Protein AF-A0A656G9U9-F1 (afdb_monomer_lite)

Organism: NCBI:txid629261

InterPro domains:
  IPR002327 Cytochrome c, class IA/ IB [PR00604] (1-10)
  IPR002327 Cytochrome c, class IA/ IB [PR00604] (15-31)
  IPR002327 Cytochrome c, class IA/ IB [PR00604] (34-44)
  IPR002327 Cytochrome c, class IA/ IB [PR00604] (51-59)
  IPR036909 Cytochrome c-like domain superfamily [G3DSA:1.10.760.10] (1-60)
  IPR036909 Cytochrome c-like domain superfamily [SSF46626] (3-58)

Structure (mmCIF, N/CA/C/O backbone):
data_AF-A0A656G9U9-F1
#
_entry.id   AF-A0A656G9U9-F1
#
loop_
_atom_site.group_PDB
_atom_site.id
_atom_site.type_symbol
_atom_site.label_atom_id
_atom_site.label_alt_id
_atom_site.label_comp_id
_atom_site.label_asym_id
_atom_site.label_entity_id
_atom_site.label_seq_id
_atom_site.pdbx_PDB_ins_code
_atom_site.Cartn_x
_atom_site.Cartn_y
_atom_site.Cartn_z
_atom_site.occupancy
_atom_site.B_iso_or_equiv
_atom_site.auth_seq_id
_atom_site.auth_comp_id
_atom_site.auth_asym_id
_atom_site.auth_atom_id
_atom_site.pdbx_PDB_model_num
ATOM 1 N N . GLN A 1 1 ? -11.990 -2.064 -2.029 1.00 55.91 1 GLN A N 1
ATOM 2 C CA . GLN A 1 1 ? -11.640 -2.936 -0.885 1.00 55.91 1 GLN A CA 1
ATOM 3 C C . GLN A 1 1 ? -12.590 -4.119 -0.929 1.00 55.91 1 GLN A C 1
ATOM 5 O O . GLN A 1 1 ? -13.782 -3.879 -1.057 1.00 55.91 1 GLN A O 1
ATOM 10 N N . GLN A 1 2 ? -12.104 -5.364 -0.945 1.00 64.75 2 GLN A N 1
ATOM 11 C CA . GLN A 1 2 ? -13.029 -6.499 -0.941 1.00 64.75 2 GLN A CA 1
ATOM 12 C C . GLN A 1 2 ? -13.685 -6.570 0.440 1.00 64.75 2 GLN A C 1
ATOM 14 O O . GLN A 1 2 ? -12.984 -6.662 1.452 1.00 64.75 2 GLN A O 1
ATOM 19 N N . GLU A 1 3 ? -15.012 -6.483 0.482 1.00 74.44 3 GLU A N 1
ATOM 20 C CA . GLU A 1 3 ? -15.744 -6.628 1.735 1.00 74.44 3 GLU A CA 1
ATOM 21 C C . GLU A 1 3 ? -15.441 -8.004 2.342 1.00 74.44 3 GLU A C 1
ATOM 23 O O . GLU A 1 3 ? -15.485 -9.030 1.663 1.00 74.44 3 GLU A O 1
ATOM 28 N N . GLY A 1 4 ? -15.059 -8.012 3.620 1.00 80.88 4 GLY A N 1
ATOM 29 C CA . GLY A 1 4 ? -14.741 -9.234 4.360 1.00 80.88 4 GLY A CA 1
ATOM 30 C C . GLY A 1 4 ? -13.272 -9.673 4.346 1.00 80.88 4 GLY A C 1
ATOM 31 O O . GLY A 1 4 ? -12.951 -10.661 5.007 1.00 80.88 4 GLY A O 1
ATOM 32 N N . TYR A 1 5 ? -12.351 -8.964 3.677 1.00 84.81 5 TYR A N 1
ATOM 33 C CA . TYR A 1 5 ? -10.930 -9.308 3.802 1.00 84.81 5 TYR A CA 1
ATOM 34 C C . TYR A 1 5 ? -10.407 -8.993 5.211 1.00 84.81 5 TYR A C 1
ATOM 36 O O . TYR A 1 5 ? -10.315 -7.839 5.635 1.00 84.81 5 TYR A O 1
ATOM 44 N N . VAL A 1 6 ? -10.031 -10.037 5.950 1.00 88.81 6 VAL A N 1
ATOM 45 C CA . VAL A 1 6 ? -9.454 -9.905 7.289 1.00 88.81 6 VAL A CA 1
ATOM 46 C C . VAL A 1 6 ? -7.996 -9.485 7.143 1.00 88.81 6 VAL A C 1
ATOM 48 O O . VAL A 1 6 ? -7.146 -10.320 6.847 1.00 88.81 6 VAL A O 1
ATOM 51 N N . TYR A 1 7 ? -7.688 -8.207 7.355 1.00 87.00 7 TYR A N 1
ATOM 52 C CA . TYR A 1 7 ? -6.309 -7.706 7.434 1.00 87.00 7 TYR A CA 1
ATOM 53 C C . TYR A 1 7 ? -5.605 -8.162 8.722 1.00 87.00 7 TYR A C 1
ATOM 55 O O . TYR A 1 7 ? -6.260 -8.488 9.713 1.00 87.00 7 TYR A O 1
ATOM 63 N N . THR A 1 8 ? -4.267 -8.199 8.716 1.00 88.38 8 THR A N 1
ATOM 64 C CA . THR A 1 8 ? -3.481 -8.342 9.956 1.00 88.38 8 THR A CA 1
ATOM 65 C C . THR A 1 8 ? -3.640 -7.101 10.829 1.00 88.38 8 THR A C 1
ATOM 67 O O . THR A 1 8 ? -3.880 -6.010 10.312 1.00 88.38 8 THR A O 1
ATOM 70 N N . ASP A 1 9 ? -3.466 -7.244 12.142 1.00 90.19 9 ASP A N 1
ATOM 71 C CA . ASP A 1 9 ? -3.577 -6.104 13.059 1.00 90.19 9 ASP A CA 1
ATOM 72 C C . ASP A 1 9 ? -2.514 -5.036 12.774 1.00 90.19 9 ASP A C 1
ATOM 74 O O . ASP A 1 9 ? -2.817 -3.849 12.834 1.00 90.19 9 ASP A O 1
ATOM 78 N N . ALA A 1 10 ? -1.313 -5.439 12.348 1.00 89.75 10 ALA A N 1
ATOM 79 C CA . ALA A 1 10 ? -0.279 -4.513 11.885 1.00 89.75 10 ALA A CA 1
ATOM 80 C C . ALA A 1 10 ? -0.752 -3.662 10.693 1.00 89.75 10 ALA A C 1
ATOM 82 O O . ALA A 1 10 ? -0.558 -2.454 10.684 1.00 89.75 10 ALA A O 1
ATOM 83 N N . MET A 1 11 ? -1.435 -4.267 9.715 1.00 89.88 11 MET A N 1
ATOM 84 C CA . MET A 1 11 ? -1.932 -3.545 8.540 1.00 89.88 11 MET A CA 1
ATOM 85 C C . MET A 1 11 ? -3.135 -2.656 8.868 1.00 89.88 11 MET A C 1
ATOM 87 O O . MET A 1 11 ? -3.283 -1.591 8.283 1.00 89.88 11 MET A O 1
ATOM 91 N N . LYS A 1 12 ? -3.992 -3.064 9.812 1.00 89.19 12 LYS A N 1
ATOM 92 C CA . LYS A 1 12 ? -5.112 -2.228 10.276 1.00 89.19 12 LYS A CA 1
ATOM 93 C C . LYS A 1 12 ? -4.629 -0.981 11.016 1.00 89.19 12 LYS A C 1
ATOM 95 O O . LYS A 1 12 ? -5.250 0.067 10.896 1.00 89.19 12 LYS A O 1
ATOM 100 N N . ASN A 1 13 ? -3.536 -1.105 11.768 1.00 89.50 13 ASN A N 1
ATOM 101 C CA . ASN A 1 13 ? -2.974 -0.030 12.585 1.00 89.50 13 ASN A CA 1
ATOM 102 C C . ASN A 1 13 ? -1.809 0.711 11.906 1.00 89.50 13 ASN A C 1
ATOM 104 O O . ASN A 1 13 ? -1.168 1.536 12.550 1.00 89.50 13 ASN A O 1
ATOM 108 N N . SER A 1 14 ? -1.513 0.432 10.632 1.00 88.12 14 SER A N 1
ATOM 109 C CA . SER A 1 14 ? -0.347 1.004 9.942 1.00 88.12 14 SER A CA 1
ATOM 110 C C . SER A 1 14 ? -0.482 2.504 9.666 1.00 88.12 14 SER A C 1
ATOM 112 O O . SER A 1 14 ? 0.524 3.183 9.497 1.00 88.12 14 SER A O 1
ATOM 114 N N . GLY A 1 15 ? -1.713 3.026 9.591 1.00 88.56 15 GLY A N 1
ATOM 115 C CA . GLY A 1 15 ? -1.977 4.425 9.234 1.00 88.56 15 GLY A CA 1
ATOM 116 C C . GLY A 1 15 ? -1.586 4.787 7.796 1.00 88.56 15 GLY A C 1
ATOM 117 O O . GLY A 1 15 ? -1.598 5.964 7.443 1.00 88.56 15 GLY A O 1
ATOM 118 N N . LEU A 1 16 ? -1.243 3.792 6.969 1.00 89.62 16 LEU A N 1
ATOM 119 C CA . LEU A 1 16 ? -0.764 4.009 5.611 1.00 89.62 16 LEU A CA 1
ATOM 120 C C . LEU A 1 16 ? -1.866 4.576 4.720 1.00 89.62 16 LEU A C 1
ATOM 122 O O . LEU A 1 16 ? -2.981 4.050 4.645 1.00 89.62 16 LEU A O 1
ATOM 126 N N . VAL A 1 17 ? -1.507 5.620 3.982 1.00 91.12 17 VAL A N 1
ATOM 127 C CA . VAL A 1 17 ? -2.307 6.155 2.885 1.00 91.12 17 VAL A CA 1
ATOM 128 C C . VAL A 1 17 ? -1.679 5.667 1.589 1.00 91.12 17 VAL A C 1
ATOM 130 O O . VAL A 1 17 ? -0.510 5.931 1.332 1.00 91.12 17 VAL A O 1
ATOM 133 N N . TRP A 1 18 ? -2.448 4.958 0.761 1.00 90.00 18 TRP A N 1
ATOM 134 C CA . TRP A 1 18 ? -1.948 4.361 -0.482 1.00 90.00 18 TRP A CA 1
ATOM 135 C C . TRP A 1 18 ? -1.692 5.411 -1.569 1.00 90.00 18 TRP A C 1
ATOM 137 O O . TRP A 1 18 ? -2.487 5.597 -2.493 1.00 90.00 18 TRP A O 1
ATOM 147 N N . THR A 1 19 ? -0.567 6.111 -1.447 1.00 91.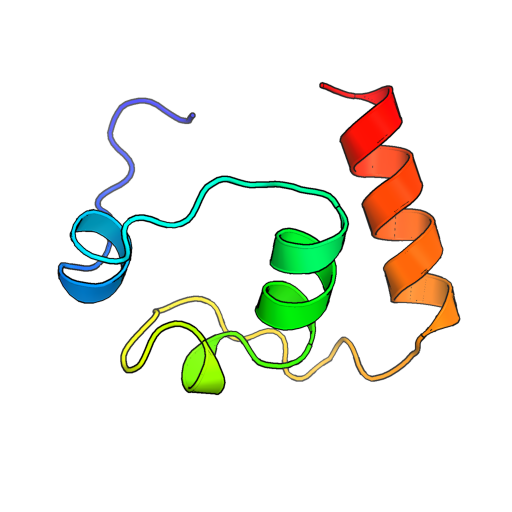19 19 THR A N 1
ATOM 148 C CA . TH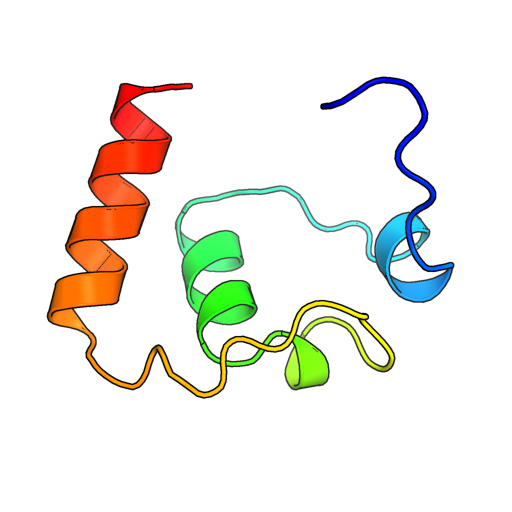R A 1 19 ? 0.008 6.960 -2.492 1.00 91.19 19 THR A CA 1
ATOM 149 C C . THR A 1 19 ? 0.889 6.122 -3.421 1.00 91.19 19 THR A C 1
ATOM 151 O O . THR A 1 19 ? 1.215 4.972 -3.123 1.00 91.19 19 THR A O 1
ATOM 154 N N . ARG A 1 20 ? 1.293 6.685 -4.567 1.00 89.50 20 ARG A N 1
ATOM 155 C CA . ARG A 1 20 ? 2.197 5.991 -5.500 1.00 89.50 20 ARG A CA 1
ATOM 156 C C . ARG A 1 20 ? 3.531 5.633 -4.834 1.00 89.50 20 ARG A C 1
ATOM 158 O O . ARG A 1 20 ? 4.038 4.537 -5.043 1.00 89.50 20 ARG A O 1
ATOM 165 N N . GLU A 1 21 ? 4.071 6.541 -4.026 1.00 90.31 21 GLU A N 1
ATOM 166 C CA . GLU A 1 21 ? 5.338 6.350 -3.313 1.00 90.31 21 GLU A CA 1
ATOM 167 C C . GLU A 1 21 ? 5.214 5.288 -2.216 1.00 90.31 21 GLU A C 1
ATOM 169 O O . GLU A 1 21 ? 6.054 4.393 -2.135 1.00 90.31 21 GLU A O 1
ATOM 174 N N . GLU A 1 22 ? 4.130 5.324 -1.437 1.00 91.31 22 GLU A N 1
ATOM 175 C CA . GLU A 1 22 ? 3.861 4.323 -0.399 1.00 91.31 22 GLU A CA 1
ATOM 176 C C . GLU A 1 22 ? 3.636 2.935 -0.998 1.00 91.31 22 GLU A C 1
ATOM 178 O O . GLU A 1 22 ? 4.185 1.950 -0.512 1.00 91.31 22 GLU A O 1
ATOM 183 N N . LEU A 1 23 ? 2.895 2.844 -2.107 1.00 91.12 23 LEU A N 1
ATOM 184 C CA . LEU A 1 23 ? 2.729 1.589 -2.838 1.00 91.12 23 LEU A CA 1
ATOM 185 C C . LEU A 1 23 ? 4.072 1.054 -3.332 1.00 91.12 23 LEU A C 1
ATOM 187 O O . LEU A 1 23 ? 4.338 -0.131 -3.166 1.00 91.12 23 LEU A O 1
ATOM 191 N N . ARG A 1 24 ? 4.933 1.909 -3.892 1.00 90.94 24 ARG A N 1
ATOM 192 C CA . ARG A 1 24 ? 6.263 1.508 -4.366 1.00 90.94 24 ARG A CA 1
ATOM 193 C C . ARG A 1 24 ? 7.109 0.918 -3.239 1.00 90.94 24 ARG A C 1
ATOM 195 O O . ARG A 1 24 ? 7.671 -0.165 -3.397 1.00 90.94 24 ARG A O 1
ATOM 202 N N . THR A 1 25 ? 7.180 1.611 -2.103 1.00 90.06 25 THR A N 1
ATOM 203 C CA . THR A 1 25 ? 7.952 1.169 -0.933 1.00 90.06 25 THR A CA 1
ATOM 204 C C . THR A 1 25 ? 7.364 -0.111 -0.343 1.00 90.06 25 THR A C 1
ATOM 206 O O . THR A 1 25 ? 8.087 -1.083 -0.133 1.00 90.06 25 THR A O 1
ATOM 209 N N . TYR A 1 26 ? 6.041 -0.157 -0.172 1.00 90.56 26 TYR A N 1
ATOM 210 C CA . TYR A 1 26 ? 5.340 -1.321 0.360 1.00 90.56 26 TYR A CA 1
ATOM 211 C C . TYR A 1 26 ? 5.489 -2.552 -0.526 1.00 90.56 26 TYR A C 1
ATOM 213 O O . TYR A 1 26 ? 5.656 -3.654 -0.027 1.00 90.56 26 TYR A O 1
ATOM 221 N N . ILE A 1 27 ? 5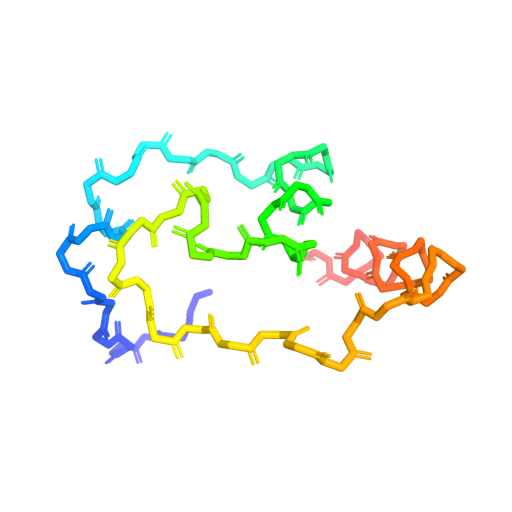.423 -2.395 -1.843 1.00 89.50 27 ILE A N 1
ATOM 222 C CA . ILE A 1 27 ? 5.539 -3.519 -2.765 1.00 89.50 27 ILE A CA 1
ATOM 223 C C . ILE A 1 27 ? 6.970 -4.071 -2.791 1.00 89.50 27 ILE A C 1
ATOM 225 O O . ILE A 1 27 ? 7.156 -5.284 -2.914 1.00 89.50 27 ILE A O 1
ATOM 229 N N . LYS A 1 28 ? 7.966 -3.186 -2.674 1.00 88.38 28 LYS A N 1
ATOM 230 C CA . LYS A 1 28 ? 9.383 -3.547 -2.691 1.00 88.38 28 LYS A CA 1
ATOM 231 C C . LYS A 1 28 ? 9.761 -4.386 -1.474 1.00 88.38 28 LYS A C 1
ATOM 233 O O . LYS A 1 28 ? 10.393 -5.427 -1.634 1.00 88.38 28 LYS A O 1
ATOM 238 N N . ASP A 1 29 ? 9.344 -3.957 -0.286 1.00 88.56 29 ASP A N 1
ATOM 239 C CA . ASP A 1 29 ? 9.490 -4.749 0.932 1.00 88.56 29 ASP A CA 1
ATOM 240 C C . ASP A 1 29 ? 8.268 -4.586 1.853 1.00 88.56 29 ASP A C 1
ATOM 242 O O . ASP A 1 29 ? 8.238 -3.738 2.752 1.00 88.56 29 ASP A O 1
ATOM 246 N N . PRO A 1 30 ? 7.237 -5.431 1.670 1.00 90.81 30 PRO A N 1
ATOM 247 C CA . PRO A 1 30 ? 6.041 -5.361 2.498 1.00 90.81 30 PRO A CA 1
ATOM 248 C C . PRO A 1 30 ? 6.327 -5.640 3.976 1.00 90.81 30 PRO A C 1
ATOM 250 O O . PRO A 1 30 ? 5.586 -5.170 4.840 1.00 90.81 30 PRO A O 1
ATOM 253 N N . GLY A 1 31 ? 7.353 -6.449 4.261 1.00 87.75 31 GLY A N 1
ATOM 254 C CA . GLY A 1 31 ? 7.711 -6.870 5.611 1.00 87.75 31 GLY A CA 1
ATOM 255 C C . GLY A 1 31 ? 8.449 -5.784 6.383 1.00 87.75 31 GLY A C 1
ATOM 256 O O . GLY A 1 31 ? 8.228 -5.662 7.587 1.00 87.75 31 GLY A O 1
ATOM 257 N N . GLU A 1 32 ? 9.271 -4.991 5.696 1.00 88.94 32 GLU A N 1
ATOM 258 C CA . GLU A 1 32 ? 9.904 -3.795 6.256 1.00 88.94 32 GLU A CA 1
ATOM 259 C C . GLU A 1 32 ? 8.855 -2.727 6.595 1.00 88.94 32 GLU A C 1
ATOM 261 O O . GLU A 1 32 ? 8.842 -2.204 7.708 1.00 88.94 32 GLU A O 1
ATOM 266 N N . VAL A 1 33 ? 7.931 -2.449 5.668 1.00 90.06 33 VAL A N 1
ATOM 267 C CA . VAL A 1 33 ? 6.925 -1.389 5.846 1.00 90.06 33 VAL A CA 1
ATOM 268 C C . VAL A 1 33 ? 5.843 -1.781 6.855 1.00 90.06 33 VAL A C 1
ATOM 270 O O . VAL A 1 33 ? 5.435 -0.969 7.683 1.00 90.06 33 VAL A O 1
ATOM 273 N N . VAL A 1 34 ? 5.360 -3.026 6.808 1.00 91.75 34 VAL A N 1
ATOM 274 C CA . VAL A 1 34 ? 4.365 -3.545 7.758 1.00 91.75 34 VAL A CA 1
ATOM 275 C C . VAL A 1 34 ? 4.856 -4.875 8.331 1.00 91.75 34 VAL A C 1
ATOM 277 O O . VAL A 1 34 ? 4.531 -5.946 7.797 1.00 91.75 34 VAL A O 1
ATOM 280 N N . PRO A 1 35 ? 5.589 -4.839 9.459 1.00 89.56 35 PRO A N 1
ATOM 281 C CA . PRO A 1 35 ? 6.066 -6.043 10.122 1.00 89.56 35 PRO A CA 1
ATOM 282 C C . PRO A 1 35 ? 4.926 -7.017 10.431 1.00 89.56 35 PRO A C 1
ATOM 284 O O . PRO A 1 35 ? 3.892 -6.656 10.992 1.00 89.56 35 PRO A O 1
ATOM 287 N N . GLY A 1 36 ? 5.100 -8.280 10.037 1.00 87.00 36 GLY A N 1
ATOM 288 C CA . GLY A 1 36 ? 4.070 -9.308 10.205 1.00 87.00 36 GLY A CA 1
ATOM 289 C C . GLY A 1 36 ? 2.925 -9.234 9.188 1.00 87.00 36 GLY A C 1
ATOM 290 O O . GLY A 1 36 ? 1.898 -9.893 9.375 1.00 87.00 36 GLY A O 1
ATOM 291 N N . THR A 1 37 ? 3.066 -8.466 8.100 1.00 89.38 37 THR A N 1
ATOM 292 C CA . THR A 1 37 ? 2.125 -8.558 6.981 1.00 89.38 37 THR A CA 1
ATOM 293 C C . THR A 1 37 ? 2.141 -9.949 6.347 1.00 89.38 37 THR A C 1
ATOM 295 O O . THR A 1 37 ? 3.157 -10.642 6.290 1.00 89.38 37 THR A O 1
ATOM 298 N N . ARG A 1 38 ? 0.976 -10.371 5.847 1.00 88.00 38 ARG A N 1
ATOM 299 C CA . ARG A 1 38 ? 0.819 -11.638 5.119 1.00 88.00 38 ARG A CA 1
ATOM 300 C C . ARG A 1 38 ? 1.174 -11.524 3.637 1.00 88.00 38 ARG A C 1
ATOM 302 O O . ARG A 1 38 ? 1.246 -12.542 2.956 1.00 88.00 38 ARG A O 1
ATOM 309 N N . MET A 1 39 ? 1.386 -10.310 3.136 1.00 86.06 39 MET A N 1
ATOM 310 C CA . MET A 1 39 ? 1.751 -10.085 1.744 1.00 86.06 39 MET A CA 1
ATOM 311 C C . MET A 1 39 ? 3.252 -10.319 1.554 1.00 86.06 39 MET A C 1
ATOM 313 O O . MET A 1 39 ? 4.070 -9.615 2.131 1.00 86.06 39 MET A O 1
ATOM 317 N N . LYS A 1 40 ? 3.617 -11.320 0.745 1.00 82.56 40 LYS A N 1
ATOM 318 C CA . LYS A 1 40 ? 5.012 -11.631 0.404 1.00 82.56 40 LYS A CA 1
ATOM 319 C C . LYS A 1 40 ? 5.227 -11.449 -1.095 1.00 82.56 40 LYS A C 1
ATOM 321 O O . LYS A 1 40 ? 4.739 -12.251 -1.889 1.00 82.56 40 LYS A O 1
ATOM 326 N N . LEU A 1 41 ? 5.966 -10.407 -1.470 1.00 84.19 41 LEU A N 1
ATOM 327 C CA . LEU A 1 41 ? 6.234 -10.025 -2.863 1.00 84.19 41 LEU A CA 1
ATOM 328 C C . LEU A 1 41 ? 7.702 -10.242 -3.261 1.00 84.19 41 LEU A C 1
ATOM 330 O O . LEU A 1 41 ? 8.240 -9.532 -4.097 1.00 84.19 41 LEU A O 1
ATOM 334 N N . TRP A 1 42 ? 8.330 -11.295 -2.731 1.00 77.31 42 TRP A N 1
ATOM 335 C CA . TRP A 1 42 ? 9.701 -11.743 -3.039 1.00 77.31 42 TRP A CA 1
ATOM 336 C C . TRP A 1 42 ? 10.064 -11.907 -4.532 1.00 77.31 42 TRP A C 1
ATOM 338 O O . TRP A 1 42 ? 11.235 -12.065 -4.858 1.00 77.31 42 TRP A O 1
ATOM 348 N N . TRP A 1 43 ? 9.086 -11.885 -5.444 1.00 77.12 43 TRP A N 1
ATOM 349 C CA . TRP A 1 43 ? 9.293 -11.988 -6.892 1.00 77.12 43 TRP A CA 1
ATOM 350 C C . TRP A 1 43 ? 9.325 -10.625 -7.607 1.00 77.12 43 TRP A C 1
ATOM 352 O O . TRP A 1 43 ? 9.666 -10.572 -8.792 1.00 77.12 43 TRP A O 1
ATOM 362 N N . MET A 1 44 ? 8.994 -9.521 -6.925 1.00 74.75 44 MET A N 1
ATOM 363 C CA . MET A 1 44 ? 9.112 -8.161 -7.464 1.00 74.75 44 MET A CA 1
A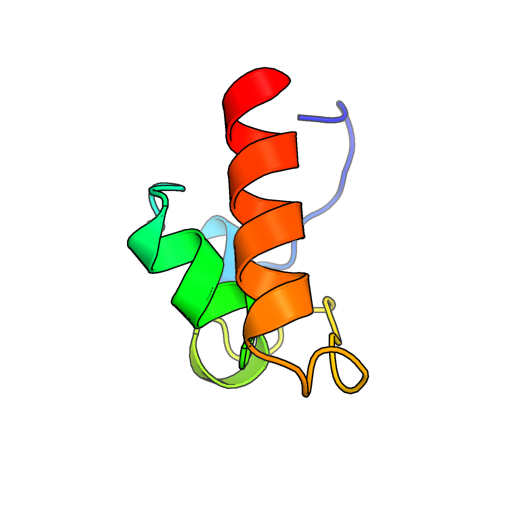TOM 364 C C . MET A 1 44 ? 10.513 -7.594 -7.230 1.00 74.75 44 MET A C 1
ATOM 366 O O . MET A 1 44 ? 10.722 -6.677 -6.451 1.00 74.75 44 MET A O 1
ATOM 370 N N . GLY A 1 45 ? 11.491 -8.178 -7.921 1.00 67.38 45 GLY A N 1
ATOM 371 C CA . GLY A 1 45 ? 12.871 -7.683 -7.940 1.00 67.38 45 GLY A CA 1
ATOM 372 C C . GLY A 1 45 ? 13.201 -6.757 -9.117 1.00 67.38 45 GLY A C 1
ATOM 373 O O . GLY A 1 45 ? 14.351 -6.355 -9.241 1.00 67.38 45 GLY A O 1
ATOM 374 N N . ASN A 1 46 ? 12.244 -6.468 -10.009 1.00 80.19 46 ASN A N 1
ATOM 375 C CA . ASN A 1 46 ? 12.473 -5.638 -11.197 1.00 80.19 46 ASN A CA 1
ATOM 376 C C . ASN A 1 46 ? 11.730 -4.299 -11.074 1.00 80.19 46 ASN A C 1
ATOM 378 O O . ASN A 1 46 ? 10.500 -4.285 -10.982 1.00 80.19 46 ASN A O 1
ATOM 382 N N . ASP A 1 47 ? 12.487 -3.203 -11.128 1.00 83.12 47 ASP A N 1
ATOM 383 C CA . ASP A 1 47 ? 11.987 -1.830 -11.064 1.00 83.12 47 ASP A CA 1
ATOM 384 C C . ASP A 1 47 ? 11.072 -1.463 -12.250 1.00 83.12 47 ASP A C 1
ATOM 386 O O . ASP A 1 47 ? 10.102 -0.738 -12.052 1.00 83.12 47 ASP A O 1
ATOM 390 N N . GLU A 1 48 ? 11.289 -2.001 -13.457 1.00 87.31 48 GLU A N 1
ATOM 391 C CA . GLU A 1 48 ? 10.382 -1.766 -14.600 1.00 87.31 48 GLU A CA 1
ATOM 392 C C . GLU A 1 48 ? 8.996 -2.363 -14.335 1.00 87.31 48 GLU A C 1
ATOM 394 O O . GLU A 1 48 ? 7.976 -1.700 -14.505 1.00 87.31 48 GLU A O 1
ATOM 399 N N . ARG A 1 49 ? 8.947 -3.596 -13.809 1.00 86.50 49 ARG A N 1
ATOM 400 C CA . ARG A 1 49 ? 7.675 -4.253 -13.458 1.00 86.50 49 ARG A CA 1
ATOM 401 C C . ARG A 1 49 ? 6.940 -3.524 -12.334 1.00 86.50 49 ARG A C 1
ATOM 403 O O . ARG A 1 49 ? 5.714 -3.596 -12.274 1.00 86.50 49 ARG A O 1
ATOM 410 N N . MET A 1 50 ? 7.675 -2.868 -11.436 1.00 89.31 50 MET A N 1
ATOM 411 C CA . MET A 1 50 ? 7.094 -2.017 -10.401 1.00 89.31 50 MET A CA 1
ATOM 412 C C . MET A 1 50 ? 6.399 -0.809 -11.031 1.00 89.31 50 MET A C 1
ATOM 414 O O . MET A 1 50 ? 5.249 -0.539 -10.697 1.00 89.31 50 MET A O 1
ATOM 418 N N . GLU A 1 51 ? 7.062 -0.098 -11.943 1.00 90.81 51 GLU A N 1
ATOM 419 C CA . GLU A 1 51 ? 6.472 1.082 -12.581 1.00 90.81 51 GLU A CA 1
ATOM 420 C C . GLU A 1 51 ? 5.250 0.732 -13.434 1.00 90.81 51 GLU A C 1
ATOM 422 O O . GLU A 1 51 ? 4.216 1.387 -13.282 1.00 90.81 51 GLU A O 1
ATOM 427 N N . ASP A 1 52 ? 5.314 -0.350 -14.217 1.00 91.44 52 ASP A N 1
ATOM 428 C CA . ASP A 1 52 ? 4.171 -0.855 -14.991 1.00 91.44 52 ASP A CA 1
ATOM 429 C C . ASP A 1 52 ? 2.973 -1.176 -14.083 1.00 91.44 52 ASP A C 1
ATOM 431 O O . ASP A 1 52 ? 1.825 -0.837 -14.382 1.00 91.44 52 ASP A O 1
ATOM 435 N N . LEU A 1 53 ? 3.229 -1.814 -12.935 1.00 89.56 53 LEU A N 1
ATOM 436 C CA . LEU A 1 53 ? 2.193 -2.126 -11.954 1.00 89.56 53 LEU A CA 1
ATOM 437 C C . LEU A 1 53 ? 1.598 -0.854 -11.341 1.00 89.56 53 LEU A C 1
ATOM 439 O O . LEU A 1 53 ? 0.378 -0.746 -11.219 1.00 89.56 53 LEU A O 1
ATOM 443 N N . LEU A 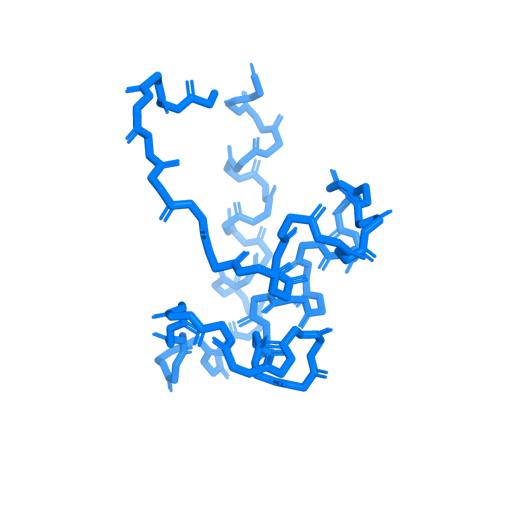1 54 ? 2.433 0.110 -10.950 1.00 90.75 54 LEU A N 1
ATOM 444 C CA . LEU A 1 54 ? 1.974 1.376 -10.378 1.00 90.75 54 LEU A CA 1
ATOM 445 C C . LEU A 1 54 ? 1.156 2.186 -11.388 1.00 90.75 54 LEU A C 1
ATOM 447 O O . LEU A 1 54 ? 0.176 2.831 -11.011 1.00 90.75 54 LEU A O 1
ATOM 451 N N . GLU A 1 55 ? 1.531 2.154 -12.665 1.00 94.12 55 GLU A N 1
ATOM 452 C CA . GLU A 1 55 ? 0.767 2.771 -13.744 1.00 94.12 55 GLU A CA 1
ATOM 453 C C . GLU A 1 55 ? -0.574 2.068 -13.962 1.00 94.12 55 GLU A C 1
ATOM 455 O O . GLU A 1 55 ? -1.613 2.734 -13.952 1.00 94.12 55 GLU A O 1
ATOM 460 N N . TYR A 1 56 ? -0.582 0.735 -14.034 1.00 92.12 56 TYR A N 1
ATOM 461 C CA . TYR A 1 56 ? -1.810 -0.049 -14.140 1.00 92.12 56 TYR A CA 1
ATOM 462 C C . TYR A 1 56 ? -2.775 0.226 -12.977 1.00 92.12 56 TYR A C 1
ATOM 464 O O . TYR A 1 56 ? -3.956 0.494 -13.204 1.00 92.12 56 TYR A O 1
ATOM 472 N N . LEU A 1 57 ? -2.287 0.217 -11.733 1.00 91.12 57 LEU A N 1
ATOM 473 C CA . LEU A 1 57 ? -3.099 0.509 -10.547 1.00 91.12 57 LEU A CA 1
ATOM 474 C C . LEU A 1 57 ? -3.630 1.946 -10.551 1.00 91.12 57 LEU A C 1
ATOM 476 O O . LEU A 1 57 ? -4.756 2.184 -10.128 1.00 91.12 57 LEU A O 1
ATOM 480 N N . ASN A 1 58 ? -2.845 2.910 -11.037 1.00 89.06 58 ASN A N 1
ATOM 481 C CA . ASN A 1 58 ? -3.293 4.294 -11.141 1.00 89.06 58 ASN A CA 1
ATOM 482 C C . ASN A 1 58 ? -4.359 4.487 -12.231 1.00 89.06 58 ASN A C 1
ATOM 484 O O . ASN A 1 58 ? -5.269 5.292 -12.043 1.00 89.06 58 ASN A O 1
ATOM 488 N N . ALA A 1 59 ? -4.254 3.761 -13.346 1.00 91.81 59 ALA A N 1
ATOM 489 C CA . ALA A 1 59 ? -5.226 3.799 -14.436 1.00 91.81 59 ALA A CA 1
ATOM 490 C C . ALA A 1 59 ? -6.557 3.107 -14.085 1.00 91.81 59 ALA A C 1
ATOM 492 O O . ALA A 1 59 ? -7.586 3.453 -14.658 1.00 91.81 59 ALA A O 1
ATOM 493 N N . ASN A 1 60 ? -6.544 2.157 -13.143 1.00 87.00 60 ASN A N 1
ATOM 494 C CA . ASN A 1 60 ? -7.708 1.363 -12.726 1.00 87.00 60 ASN A CA 1
ATOM 495 C C . ASN A 1 60 ? -8.160 1.684 -11.288 1.00 87.00 60 ASN A C 1
ATOM 497 O O . ASN A 1 60 ? -8.565 0.781 -10.553 1.00 87.00 60 ASN A O 1
ATOM 501 N N . LYS A 1 61 ? -8.037 2.951 -10.877 1.00 70.00 61 LYS A N 1
ATOM 502 C CA . LYS A 1 61 ? -8.526 3.430 -9.576 1.00 70.00 61 LYS A CA 1
ATOM 503 C C . LYS A 1 61 ? -10.039 3.307 -9.428 1.00 70.00 61 LYS A C 1
ATOM 505 O O . LYS A 1 61 ? -10.755 3.615 -10.404 1.00 70.00 61 LYS A O 1
#

Foldseek 3Di:
DPPPDDWDPQVVPLPDDDDLVSQLVCLVPVCVSRPPGPDDNVVPPDPVVSVVVSVVVV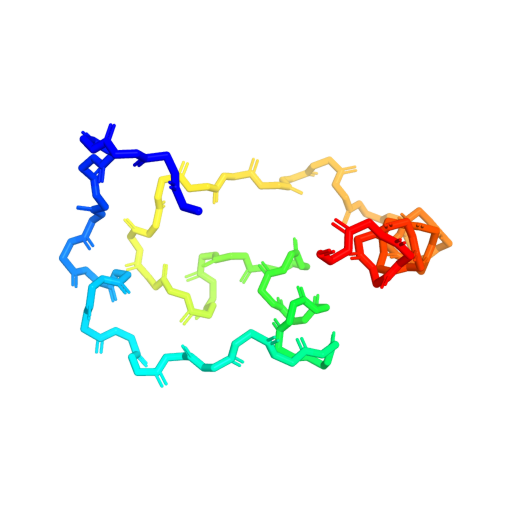VVD

Radius of gyration: 12.06 Å; chains: 1; bounding box: 29×19×28 Å

Secondary structure (DSSP, 8-state):
--TT----HHHHTS-----HHHHHHHHH-HHHHSTT-S---TT---HHHHHHHHHHHHHT-

Sequence (61 aa):
QQEGYVYTDAMKNSGLVWTREELRTYIKDPGEVVPGTRMKLWWMGNDERMEDLLEYLNANK

pLDDT: mean 86.38, std 7.23, range [55.91, 94.12]